Protein AF-A0A354THR5-F1 (afdb_monomer)

pLDDT: mean 89.71, std 12.89, range [48.31, 98.31]

Structure (mmCIF, N/CA/C/O backbone):
data_AF-A0A354THR5-F1
#
_entry.id   AF-A0A354THR5-F1
#
loop_
_atom_site.group_PDB
_atom_site.id
_atom_site.type_symbol
_atom_site.label_atom_id
_atom_site.label_alt_id
_atom_site.label_comp_id
_atom_site.label_asym_id
_atom_site.label_entity_id
_atom_site.label_seq_id
_atom_site.pdbx_PDB_ins_code
_atom_site.Cartn_x
_atom_site.Cartn_y
_atom_site.Cartn_z
_atom_site.occupancy
_atom_site.B_iso_or_equiv
_atom_site.auth_seq_id
_atom_site.auth_comp_id
_atom_site.auth_asym_id
_atom_site.auth_atom_id
_atom_site.pdbx_PDB_model_num
ATOM 1 N N . MET A 1 1 ? 22.875 33.676 9.074 1.00 48.31 1 MET A N 1
ATOM 2 C CA . MET A 1 1 ? 22.999 32.254 8.683 1.00 48.31 1 MET A CA 1
ATOM 3 C C . MET A 1 1 ? 21.617 31.627 8.787 1.00 48.31 1 MET A C 1
ATOM 5 O O . MET A 1 1 ? 20.955 31.823 9.795 1.00 48.31 1 MET A O 1
ATOM 9 N N . SER A 1 2 ? 21.144 31.048 7.683 1.00 50.59 2 SER A N 1
ATOM 10 C CA . SER A 1 2 ? 19.738 30.726 7.395 1.00 50.59 2 SER A CA 1
ATOM 11 C C . SER A 1 2 ? 19.144 29.670 8.337 1.00 50.59 2 SER A C 1
ATOM 13 O O . SER A 1 2 ? 19.694 28.583 8.473 1.00 50.59 2 SER A O 1
ATOM 15 N N . ASN A 1 3 ? 18.000 29.994 8.950 1.00 57.56 3 ASN A N 1
ATOM 16 C CA . ASN A 1 3 ? 17.207 29.155 9.863 1.00 57.56 3 ASN A CA 1
ATOM 17 C C . ASN A 1 3 ? 16.071 28.413 9.110 1.00 57.56 3 ASN A C 1
ATOM 19 O O . ASN A 1 3 ? 15.015 28.133 9.669 1.00 57.56 3 ASN A O 1
ATOM 23 N N . SER A 1 4 ? 16.252 28.169 7.805 1.00 60.09 4 SER A N 1
ATOM 24 C CA . SER A 1 4 ? 15.169 27.819 6.869 1.00 60.09 4 SER A CA 1
ATOM 25 C C . SER A 1 4 ? 14.817 26.325 6.805 1.00 60.09 4 SER A C 1
ATOM 27 O O . SER A 1 4 ? 13.834 25.966 6.165 1.00 60.09 4 SER A O 1
ATOM 29 N N . THR A 1 5 ? 15.595 25.443 7.438 1.00 60.31 5 THR A N 1
ATOM 30 C CA . THR A 1 5 ? 15.410 23.979 7.376 1.00 60.31 5 THR A CA 1
ATOM 31 C C . THR A 1 5 ? 14.538 23.405 8.492 1.00 60.31 5 THR A C 1
ATOM 33 O O . THR A 1 5 ? 13.891 22.385 8.276 1.00 60.31 5 THR A O 1
ATOM 36 N N . LYS A 1 6 ? 14.456 24.059 9.659 1.00 61.44 6 LYS A N 1
ATOM 37 C CA . LYS A 1 6 ? 13.606 23.617 10.783 1.00 61.44 6 LYS A CA 1
ATOM 38 C C . LYS A 1 6 ? 12.122 23.420 10.424 1.00 61.44 6 LYS A C 1
ATOM 40 O O . LYS A 1 6 ? 11.624 22.328 10.666 1.00 61.44 6 LYS A O 1
ATOM 45 N N . PRO A 1 7 ? 11.424 24.381 9.786 1.00 64.62 7 PRO A N 1
ATOM 46 C CA . PRO A 1 7 ? 9.983 24.237 9.553 1.00 64.62 7 PRO A CA 1
ATOM 47 C C . PRO A 1 7 ? 9.625 23.089 8.594 1.00 64.62 7 PRO A C 1
ATOM 49 O O . PRO A 1 7 ? 8.563 22.486 8.726 1.00 64.62 7 PRO A O 1
ATOM 52 N N . ILE A 1 8 ? 10.515 22.751 7.654 1.00 64.69 8 ILE A N 1
ATOM 53 C CA . ILE A 1 8 ? 10.329 21.622 6.728 1.00 64.69 8 ILE A CA 1
ATOM 54 C C . ILE A 1 8 ? 10.491 20.291 7.473 1.00 64.69 8 ILE A C 1
ATOM 56 O O . ILE A 1 8 ? 9.691 19.376 7.287 1.00 64.69 8 ILE A O 1
ATOM 60 N N . LEU A 1 9 ? 11.502 20.195 8.340 1.00 62.44 9 LEU A N 1
ATOM 61 C CA . LEU A 1 9 ? 11.758 19.002 9.149 1.00 62.44 9 LEU A CA 1
ATOM 62 C C . LEU A 1 9 ? 10.624 18.750 10.151 1.00 62.44 9 LEU A C 1
ATOM 64 O O . LEU A 1 9 ? 10.150 17.621 10.259 1.00 62.44 9 LEU A O 1
ATOM 68 N N . ASP A 1 10 ? 10.134 19.799 10.812 1.00 70.31 10 ASP A N 1
ATOM 69 C CA . ASP A 1 10 ? 9.027 19.703 11.769 1.00 70.31 10 ASP A CA 1
ATOM 70 C C . ASP A 1 10 ? 7.725 19.258 11.076 1.00 70.31 10 ASP A C 1
ATOM 72 O O . ASP A 1 10 ? 6.991 18.407 11.582 1.00 70.31 10 ASP A O 1
ATOM 76 N N . SER A 1 11 ? 7.457 19.769 9.869 1.00 76.62 11 SER A N 1
ATOM 77 C CA . SER A 1 11 ? 6.308 19.348 9.058 1.00 76.62 11 SER A CA 1
ATOM 78 C C . SER A 1 11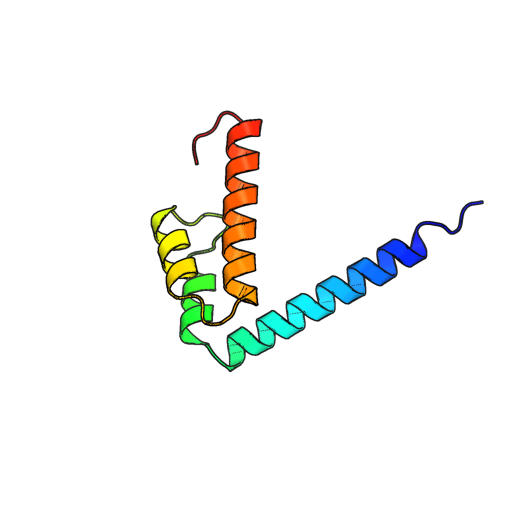 ? 6.417 17.888 8.599 1.00 76.62 11 SER A C 1
ATOM 80 O O . SER A 1 11 ? 5.437 17.146 8.699 1.00 76.62 11 SER A O 1
ATOM 82 N N . GLY A 1 12 ? 7.602 17.451 8.161 1.00 74.50 12 GLY A N 1
ATOM 83 C CA . GLY A 1 12 ? 7.845 16.066 7.751 1.00 74.50 12 GLY A CA 1
ATOM 84 C C . GLY A 1 12 ? 7.680 15.069 8.900 1.00 74.50 12 GLY A C 1
ATOM 85 O O . GLY A 1 12 ? 7.058 14.021 8.725 1.00 74.50 12 GLY A O 1
ATOM 86 N N . MET A 1 13 ? 8.157 15.418 10.098 1.00 79.44 13 MET A N 1
ATOM 87 C CA . MET A 1 13 ? 7.983 14.573 11.281 1.00 79.44 13 MET A CA 1
ATOM 88 C C . MET A 1 13 ? 6.516 14.425 11.692 1.00 79.44 13 MET A C 1
ATOM 90 O O . MET A 1 13 ? 6.083 13.327 12.046 1.00 79.44 13 MET A O 1
ATOM 94 N N . ASN A 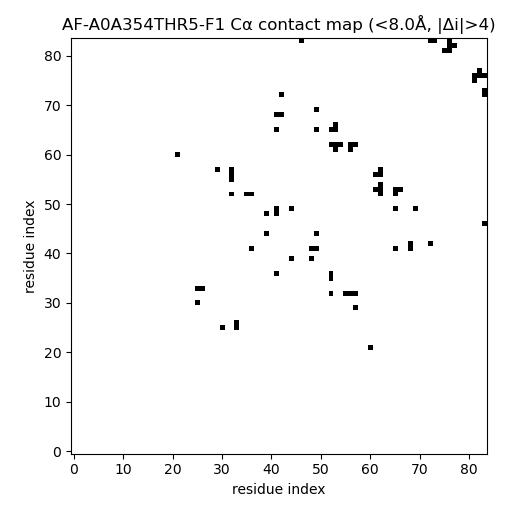1 14 ? 5.732 15.500 11.582 1.00 86.62 14 ASN A N 1
ATOM 95 C CA . ASN A 1 14 ? 4.295 15.461 11.860 1.00 86.62 14 ASN A CA 1
ATOM 96 C C . ASN A 1 14 ? 3.527 14.602 10.845 1.00 86.62 14 ASN A C 1
ATOM 98 O O . ASN A 1 14 ? 2.591 13.887 11.219 1.00 86.62 14 ASN A O 1
ATOM 102 N N . LEU A 1 15 ? 3.935 14.626 9.572 1.00 86.00 15 LEU A N 1
ATOM 103 C CA . LEU A 1 15 ? 3.350 13.764 8.548 1.00 86.00 15 LEU A CA 1
ATOM 104 C C . LEU A 1 15 ? 3.629 12.287 8.844 1.00 86.00 15 LEU A C 1
ATOM 106 O O . LEU A 1 15 ? 2.694 11.492 8.870 1.00 86.0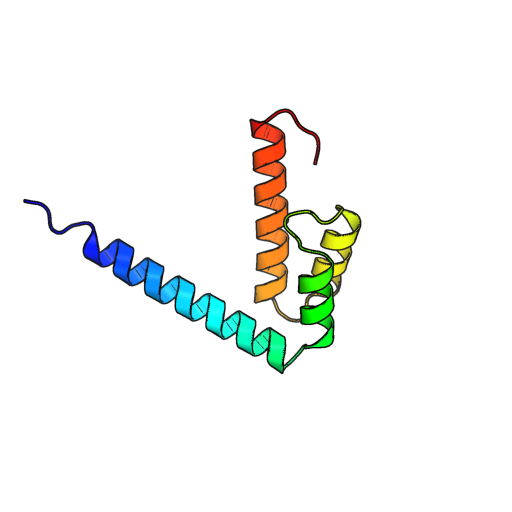0 15 LEU A O 1
ATOM 110 N N . LEU A 1 16 ? 4.882 11.922 9.131 1.00 87.81 16 LEU A N 1
ATOM 111 C CA . LEU A 1 16 ? 5.248 10.535 9.443 1.00 87.81 16 LEU A CA 1
ATOM 112 C C . LEU A 1 16 ? 4.467 9.991 10.643 1.00 87.81 16 LEU A C 1
ATOM 114 O O . LEU A 1 16 ? 3.917 8.894 10.564 1.00 87.81 16 LEU A O 1
ATOM 118 N N . ALA A 1 17 ? 4.345 10.778 11.715 1.00 90.75 17 ALA A N 1
ATOM 119 C CA . ALA A 1 17 ? 3.551 10.396 12.881 1.00 90.75 17 ALA A CA 1
ATOM 120 C C . ALA A 1 17 ? 2.065 10.181 12.532 1.00 90.75 17 ALA A C 1
ATOM 122 O O . ALA A 1 17 ? 1.423 9.261 13.041 1.00 90.75 17 ALA A O 1
ATOM 123 N N . THR A 1 18 ? 1.518 11.002 11.631 1.00 92.06 18 THR A N 1
ATOM 124 C CA . THR A 1 18 ? 0.130 10.871 11.164 1.00 92.06 18 THR A CA 1
ATOM 125 C C . THR A 1 18 ? -0.071 9.582 10.371 1.00 92.06 18 THR A C 1
ATOM 127 O O . THR A 1 18 ? -1.013 8.839 10.645 1.00 92.06 18 THR A O 1
ATOM 130 N N . LEU A 1 19 ? 0.838 9.276 9.443 1.00 92.31 19 LEU A N 1
ATOM 131 C CA . LEU A 1 19 ? 0.785 8.057 8.632 1.00 92.31 19 LEU A CA 1
ATOM 132 C C . LEU A 1 19 ? 0.930 6.798 9.498 1.00 92.31 19 LEU A C 1
ATOM 134 O O . LEU A 1 19 ? 0.179 5.842 9.329 1.00 92.31 19 LEU A O 1
ATOM 138 N N . GLN A 1 20 ? 1.839 6.818 10.479 1.00 93.69 20 GLN A N 1
ATOM 139 C CA . GLN A 1 20 ? 1.996 5.729 11.448 1.00 93.69 2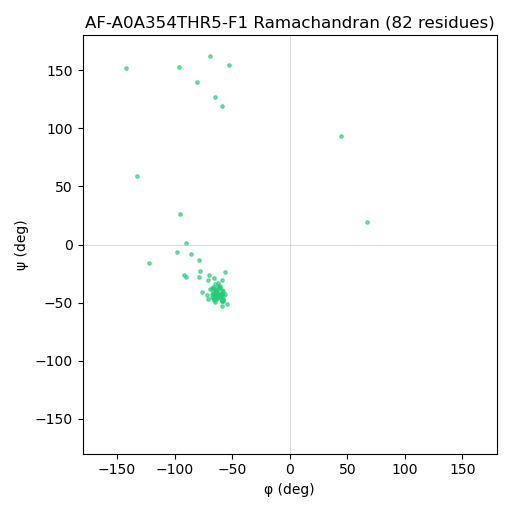0 GLN A CA 1
ATOM 140 C C . GLN A 1 20 ? 0.716 5.496 12.252 1.00 93.69 20 GLN A C 1
ATOM 142 O O . GLN A 1 20 ? 0.295 4.354 12.429 1.00 93.69 20 GLN A O 1
ATOM 147 N N . LYS A 1 21 ? 0.061 6.572 12.701 1.00 95.44 21 LYS A N 1
ATOM 148 C CA . LYS A 1 21 ? -1.214 6.474 13.415 1.00 95.44 21 LYS A CA 1
ATOM 149 C C . LYS A 1 21 ? -2.319 5.893 12.531 1.00 95.44 21 LYS A C 1
ATOM 151 O O . LYS A 1 21 ? -3.079 5.055 13.003 1.00 95.44 21 LYS A O 1
ATOM 156 N N . GLN A 1 22 ? -2.413 6.308 11.267 1.00 95.94 22 GLN A N 1
ATOM 157 C CA . GLN A 1 22 ? -3.393 5.743 10.333 1.00 95.94 22 GLN A CA 1
ATOM 158 C C . GLN A 1 22 ? -3.135 4.258 10.067 1.00 95.94 22 GLN A C 1
ATOM 160 O O . GLN A 1 22 ? -4.079 3.474 10.057 1.00 95.94 22 GLN A O 1
ATOM 165 N N . MET A 1 23 ? -1.872 3.853 9.934 1.00 95.56 23 MET A N 1
ATOM 166 C CA . MET A 1 23 ? -1.528 2.442 9.766 1.00 95.56 23 MET A CA 1
ATOM 167 C C . MET A 1 23 ? -1.849 1.612 11.016 1.00 95.56 23 MET A C 1
ATOM 169 O O . MET A 1 23 ? -2.346 0.497 10.897 1.00 95.56 23 MET A O 1
ATOM 173 N N . LEU A 1 24 ? -1.648 2.166 12.217 1.00 97.06 24 LEU A N 1
ATOM 174 C CA . LEU A 1 24 ? -2.059 1.508 13.460 1.00 97.06 24 LEU A CA 1
ATOM 175 C C . LEU A 1 24 ? -3.577 1.281 13.501 1.00 97.06 24 LEU A C 1
ATOM 177 O O . LEU A 1 24 ? -4.022 0.187 13.830 1.00 97.06 24 LEU A O 1
ATOM 181 N N . VAL A 1 25 ? -4.365 2.283 13.097 1.00 97.06 25 VAL A N 1
ATOM 182 C CA . VAL A 1 25 ? -5.828 2.153 12.994 1.00 97.06 25 VAL A CA 1
ATOM 183 C C . VAL A 1 25 ? -6.216 1.044 12.015 1.00 97.06 25 VAL A C 1
ATOM 185 O O . VAL A 1 25 ? -7.114 0.262 12.312 1.00 97.06 25 VAL A O 1
ATOM 188 N N . VAL A 1 26 ? -5.535 0.938 10.871 1.00 97.75 26 VAL A N 1
ATOM 189 C CA . VAL A 1 26 ? -5.784 -0.142 9.903 1.00 97.75 26 VAL A CA 1
ATOM 190 C C . VAL A 1 26 ? -5.459 -1.500 10.508 1.00 97.75 26 VAL A C 1
ATOM 192 O O . VAL A 1 26 ? -6.273 -2.409 10.403 1.00 97.75 26 VAL A O 1
ATOM 195 N N . LYS A 1 27 ? -4.313 -1.629 11.180 1.00 97.88 27 LYS A N 1
ATOM 196 C CA . LYS A 1 27 ? -3.908 -2.866 11.854 1.00 97.88 27 LYS A CA 1
ATOM 197 C C . LYS A 1 27 ? -4.932 -3.326 12.893 1.00 97.88 27 LYS A C 1
ATOM 199 O O . LYS A 1 27 ? -5.189 -4.518 13.012 1.00 97.88 27 LYS A O 1
ATOM 204 N N . GLU A 1 28 ? -5.504 -2.393 13.649 1.00 97.94 28 GLU A N 1
ATOM 205 C CA . GLU A 1 28 ? -6.494 -2.697 14.685 1.00 97.94 28 GLU A CA 1
ATOM 206 C C . GLU A 1 28 ? -7.882 -3.017 14.110 1.00 97.94 28 GLU A C 1
ATOM 208 O O . GLU A 1 28 ? -8.550 -3.922 14.605 1.00 97.94 28 GLU A O 1
ATOM 213 N N . GLN A 1 29 ? -8.332 -2.286 13.084 1.00 98.31 29 GLN A N 1
ATOM 214 C CA . GLN A 1 29 ? -9.694 -2.415 12.543 1.00 98.31 29 GLN A CA 1
ATOM 215 C C . GLN A 1 29 ? -9.821 -3.446 11.417 1.00 98.31 29 GLN A C 1
ATOM 217 O O . GLN A 1 29 ? -10.889 -4.030 11.243 1.00 98.31 29 GLN A O 1
ATOM 222 N N . TYR A 1 30 ? -8.747 -3.674 10.664 1.00 98.06 30 TYR A N 1
ATOM 223 C CA . TYR A 1 30 ? -8.704 -4.555 9.497 1.00 98.06 30 TYR A CA 1
ATOM 224 C C . TYR A 1 30 ? -7.475 -5.483 9.568 1.00 98.06 30 TYR A C 1
ATOM 226 O O . TYR A 1 30 ? -6.620 -5.442 8.678 1.00 98.06 30 TYR A O 1
ATOM 234 N N . PRO A 1 31 ? -7.353 -6.310 10.627 1.00 98.12 31 PRO A N 1
ATOM 235 C CA . PRO A 1 31 ? -6.154 -7.107 10.888 1.00 98.12 31 PRO A CA 1
ATOM 236 C C . PRO A 1 31 ? -5.835 -8.099 9.765 1.00 98.12 31 PRO A C 1
ATOM 238 O O . PRO A 1 31 ? -4.665 -8.277 9.445 1.00 98.12 31 PRO A O 1
ATOM 241 N N . ASP A 1 32 ? -6.852 -8.688 9.130 1.00 98.25 32 ASP A N 1
ATOM 242 C CA . ASP A 1 32 ? -6.660 -9.655 8.042 1.00 98.25 32 ASP A CA 1
ATOM 243 C C . ASP A 1 32 ? -6.073 -8.984 6.795 1.00 98.25 32 ASP A C 1
ATOM 245 O O . ASP A 1 32 ? -5.103 -9.466 6.219 1.00 98.25 32 ASP A O 1
ATOM 249 N N . TRP A 1 33 ? -6.612 -7.820 6.413 1.00 97.94 33 TRP A N 1
ATOM 250 C CA . TRP A 1 33 ? -6.064 -7.049 5.296 1.00 97.94 33 TRP A CA 1
ATOM 251 C C . TRP A 1 33 ? -4.640 -6.575 5.601 1.00 97.94 33 TRP A C 1
ATOM 253 O O . TRP A 1 33 ? -3.767 -6.631 4.739 1.00 97.94 33 TRP A O 1
ATOM 263 N N . TYR A 1 34 ? -4.387 -6.128 6.835 1.00 98.12 34 TYR A N 1
ATOM 264 C CA . TYR A 1 34 ? -3.054 -5.710 7.261 1.00 98.12 34 TYR A CA 1
ATOM 265 C C . TYR A 1 34 ? -2.045 -6.872 7.229 1.00 98.12 34 TYR A C 1
ATOM 267 O O . TYR A 1 34 ? -0.914 -6.671 6.797 1.00 98.12 34 TYR A O 1
ATOM 275 N N . ALA A 1 35 ? -2.449 -8.081 7.628 1.00 98.06 35 ALA A N 1
ATOM 276 C CA . ALA A 1 35 ? -1.609 -9.274 7.540 1.00 98.06 35 ALA A CA 1
ATOM 277 C C . ALA A 1 35 ? -1.27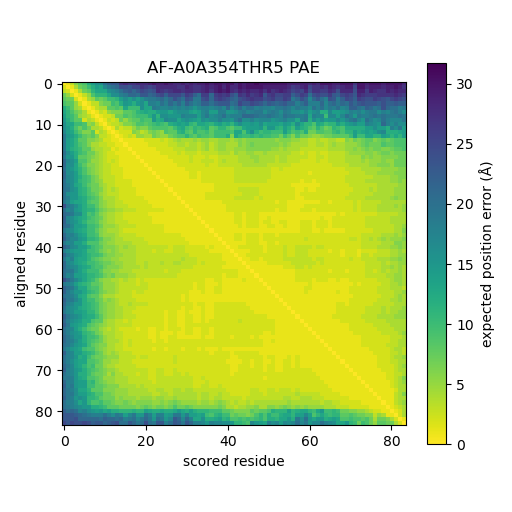2 -9.624 6.083 1.00 98.06 35 ALA A C 1
ATOM 279 O O . ALA A 1 35 ? -0.104 -9.798 5.758 1.00 98.06 35 ALA A O 1
ATOM 280 N N . GLU A 1 36 ? -2.262 -9.620 5.184 1.00 97.81 36 GLU A N 1
ATOM 281 C CA . GLU A 1 36 ? -2.038 -9.813 3.741 1.00 97.81 36 GLU A CA 1
ATOM 282 C C . GLU A 1 36 ? -1.093 -8.754 3.156 1.00 97.81 36 GLU A C 1
ATOM 284 O O . GLU A 1 36 ? -0.244 -9.056 2.315 1.00 97.81 36 GLU A O 1
ATOM 289 N N . TYR A 1 37 ? -1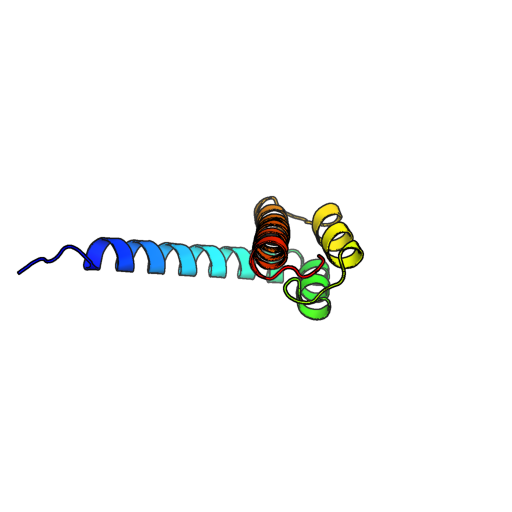.228 -7.505 3.605 1.00 97.44 37 TYR A N 1
ATOM 290 C CA . TYR A 1 37 ? -0.342 -6.416 3.219 1.00 97.44 37 TYR A CA 1
ATOM 291 C C . TYR A 1 37 ? 1.103 -6.659 3.689 1.00 97.44 37 TYR A C 1
ATOM 293 O O . TYR A 1 37 ? 2.030 -6.455 2.907 1.00 97.44 37 TYR A O 1
ATOM 301 N N . GLU A 1 38 ? 1.315 -7.101 4.933 1.00 96.62 38 GLU A N 1
ATOM 302 C CA . GLU A 1 38 ? 2.656 -7.420 5.445 1.00 96.62 38 GLU A CA 1
ATOM 303 C C . GLU A 1 38 ? 3.261 -8.653 4.758 1.00 96.62 38 GLU A C 1
ATOM 305 O O . GLU A 1 38 ? 4.428 -8.614 4.369 1.00 96.62 38 GLU A O 1
ATOM 310 N N . ASP A 1 39 ? 2.473 -9.710 4.553 1.00 97.50 39 ASP A N 1
ATOM 311 C CA . ASP A 1 39 ? 2.937 -10.976 3.977 1.00 97.50 39 ASP A CA 1
ATOM 312 C C . ASP A 1 39 ? 3.335 -10.841 2.503 1.00 97.50 39 ASP A C 1
ATOM 314 O O . ASP A 1 39 ? 4.311 -11.450 2.058 1.00 97.50 39 ASP A O 1
ATOM 318 N N . ARG A 1 40 ? 2.594 -10.039 1.727 1.00 96.44 40 ARG A N 1
ATOM 319 C CA . ARG A 1 40 ? 2.874 -9.842 0.296 1.00 96.44 40 ARG A CA 1
ATOM 320 C C . ARG A 1 40 ? 4.039 -8.891 0.037 1.00 96.44 40 ARG A C 1
ATOM 322 O O . ARG A 1 40 ? 4.605 -8.963 -1.048 1.00 96.44 40 ARG A O 1
ATOM 329 N N . ASP A 1 41 ? 4.369 -8.012 0.987 1.00 95.31 41 ASP A N 1
ATOM 330 C CA . ASP A 1 41 ? 5.326 -6.902 0.851 1.00 95.31 41 ASP A CA 1
ATOM 331 C C . ASP A 1 41 ? 5.161 -6.115 -0.471 1.00 95.31 41 ASP A C 1
ATOM 333 O O . ASP A 1 41 ? 5.791 -6.430 -1.486 1.00 95.31 41 ASP A O 1
ATOM 337 N N . PRO A 1 42 ? 4.383 -5.018 -0.493 1.00 94.38 42 PRO A N 1
ATOM 338 C CA . PRO A 1 42 ? 4.084 -4.281 -1.720 1.00 94.38 42 PRO A CA 1
ATOM 339 C C . PRO A 1 42 ? 5.310 -3.789 -2.499 1.00 94.38 42 PRO A C 1
ATOM 341 O O . PRO A 1 42 ? 5.229 -3.556 -3.711 1.00 94.38 42 PRO A O 1
ATOM 344 N N . MET A 1 43 ? 6.458 -3.613 -1.840 1.00 93.56 43 MET A N 1
ATOM 345 C CA . MET A 1 43 ? 7.678 -3.170 -2.513 1.00 93.56 43 MET A CA 1
ATOM 346 C C . MET A 1 43 ? 8.252 -4.244 -3.440 1.00 93.56 43 MET A C 1
ATOM 348 O O . MET A 1 43 ? 8.908 -3.903 -4.428 1.00 93.56 43 MET A O 1
ATOM 352 N N . THR A 1 44 ? 7.979 -5.518 -3.158 1.00 92.56 44 THR A N 1
ATOM 353 C CA . THR A 1 44 ? 8.536 -6.670 -3.878 1.00 92.56 44 THR A CA 1
ATOM 354 C C . THR A 1 44 ? 7.477 -7.591 -4.493 1.00 92.56 44 THR A C 1
ATOM 356 O O . THR A 1 44 ? 7.806 -8.337 -5.415 1.00 92.56 44 THR A O 1
ATOM 359 N N . ALA A 1 45 ? 6.212 -7.473 -4.077 1.00 94.56 45 ALA A N 1
ATOM 360 C CA . ALA A 1 45 ? 5.077 -8.276 -4.537 1.00 94.56 45 ALA A CA 1
ATOM 361 C C . ALA A 1 45 ? 4.914 -8.311 -6.067 1.00 94.56 45 ALA A C 1
ATOM 363 O O . ALA A 1 45 ? 5.282 -7.358 -6.769 1.00 94.56 45 ALA A O 1
ATOM 364 N N . ALA A 1 46 ? 4.288 -9.357 -6.611 1.00 94.44 46 ALA A N 1
ATOM 365 C CA . ALA A 1 46 ? 3.917 -9.364 -8.024 1.00 94.44 46 ALA A CA 1
ATOM 366 C C . ALA A 1 46 ? 2.795 -8.348 -8.305 1.00 94.44 46 ALA A C 1
ATOM 368 O O . ALA A 1 46 ? 2.075 -7.915 -7.407 1.00 94.44 46 ALA A O 1
ATOM 369 N N . ARG A 1 47 ? 2.603 -7.972 -9.576 1.00 92.94 47 ARG A N 1
ATOM 370 C CA . ARG A 1 47 ? 1.543 -7.023 -9.954 1.00 92.94 47 ARG A CA 1
ATOM 371 C C . ARG A 1 47 ? 0.148 -7.489 -9.512 1.00 92.94 47 ARG A C 1
ATOM 373 O O . ARG A 1 47 ? -0.597 -6.689 -8.964 1.00 92.94 47 ARG A O 1
ATOM 380 N N . ALA A 1 48 ? -0.158 -8.774 -9.686 1.00 96.12 48 ALA A N 1
ATOM 381 C CA . ALA A 1 48 ? -1.441 -9.350 -9.282 1.00 96.12 48 ALA A CA 1
ATOM 382 C C . ALA A 1 48 ? -1.691 -9.257 -7.764 1.00 96.12 48 ALA A C 1
ATOM 384 O O . ALA A 1 48 ? -2.826 -9.062 -7.344 1.00 96.12 48 ALA A O 1
ATOM 385 N N . ASP A 1 49 ? -0.638 -9.344 -6.946 1.00 97.31 49 ASP A N 1
ATOM 386 C CA . ASP A 1 49 ? -0.738 -9.175 -5.493 1.00 97.31 49 ASP A CA 1
ATOM 387 C C . ASP A 1 49 ? -1.057 -7.725 -5.119 1.00 97.31 49 ASP A C 1
ATOM 389 O O . ASP A 1 49 ? -1.853 -7.474 -4.218 1.00 97.31 49 ASP A O 1
ATOM 393 N N . LEU A 1 50 ? -0.470 -6.760 -5.837 1.00 97.25 50 LEU A N 1
ATOM 394 C CA . LEU A 1 50 ? -0.796 -5.345 -5.659 1.00 97.25 50 LEU A CA 1
ATOM 395 C C . LEU A 1 50 ? -2.226 -5.033 -6.091 1.00 97.25 50 LEU A C 1
ATOM 397 O O . LEU A 1 50 ? -2.910 -4.284 -5.401 1.00 97.25 50 LEU A O 1
ATOM 401 N N . ASP A 1 51 ? -2.674 -5.608 -7.208 1.00 97.75 51 ASP A N 1
ATOM 402 C CA . ASP A 1 51 ? -4.049 -5.441 -7.675 1.00 97.75 51 ASP A CA 1
ATOM 403 C C . ASP A 1 51 ? -5.031 -6.035 -6.642 1.00 97.75 51 ASP A C 1
ATOM 405 O O . ASP A 1 51 ? -5.986 -5.362 -6.263 1.00 97.75 51 ASP A O 1
ATOM 409 N N . PHE A 1 52 ? -4.738 -7.212 -6.070 1.00 97.62 52 PHE A N 1
ATOM 410 C CA . PHE A 1 52 ? -5.520 -7.787 -4.966 1.00 97.62 52 PHE A CA 1
ATOM 411 C C . PHE A 1 52 ? -5.573 -6.869 -3.735 1.00 97.62 52 PHE A C 1
ATOM 413 O O . PHE A 1 52 ? -6.652 -6.616 -3.193 1.00 97.62 52 PHE A O 1
ATOM 420 N N . LEU A 1 53 ? -4.426 -6.349 -3.286 1.00 97.94 53 LEU A N 1
ATOM 421 C CA . LEU A 1 53 ? -4.365 -5.445 -2.132 1.00 97.94 53 LEU A CA 1
ATOM 422 C C . LEU A 1 53 ? -5.139 -4.147 -2.382 1.00 97.94 53 LEU A C 1
ATOM 424 O O . LEU A 1 53 ? -5.764 -3.624 -1.460 1.00 97.94 53 LEU A O 1
ATOM 428 N N . LEU A 1 54 ? -5.111 -3.640 -3.618 1.00 98.25 54 LEU A N 1
ATOM 429 C CA . LEU A 1 54 ? -5.825 -2.434 -4.020 1.00 98.25 54 LEU A CA 1
ATOM 430 C C . LEU A 1 54 ? -7.339 -2.658 -4.084 1.00 98.25 54 LEU A C 1
ATOM 432 O O . LEU A 1 54 ? -8.095 -1.848 -3.555 1.00 98.25 54 LEU A O 1
ATOM 436 N N . GLU A 1 55 ? -7.785 -3.748 -4.708 1.00 98.25 55 GLU A N 1
ATOM 437 C CA . GLU A 1 55 ? -9.208 -4.087 -4.835 1.00 98.25 55 GLU A CA 1
ATOM 438 C C . GLU A 1 55 ? -9.857 -4.383 -3.479 1.00 98.25 55 GLU A C 1
ATOM 440 O O . GLU A 1 55 ? -11.021 -4.051 -3.259 1.00 98.25 55 GLU A O 1
ATOM 445 N N . SER A 1 56 ? -9.098 -4.979 -2.557 1.00 98.00 56 SER A N 1
ATOM 446 C CA . SER A 1 56 ? -9.560 -5.321 -1.207 1.00 98.00 56 SER A CA 1
ATOM 447 C C . SER A 1 56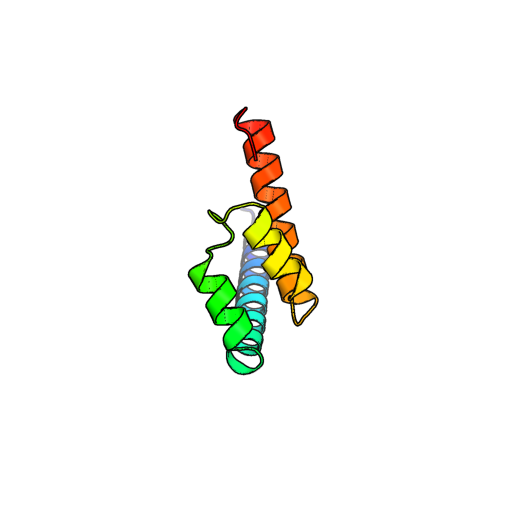 ? -9.329 -4.220 -0.165 1.00 98.00 56 SER A C 1
ATOM 449 O O . SER A 1 56 ? -9.657 -4.418 1.005 1.00 98.00 56 SER A O 1
ATOM 451 N N . ALA A 1 57 ? -8.769 -3.070 -0.556 1.00 98.19 57 ALA A N 1
ATOM 452 C CA . ALA A 1 57 ? -8.385 -2.007 0.366 1.00 98.19 57 ALA A CA 1
ATOM 453 C C . ALA A 1 57 ? -9.586 -1.481 1.187 1.00 98.19 57 ALA A C 1
ATOM 455 O O . ALA A 1 57 ? -10.520 -0.911 0.619 1.00 98.19 57 ALA A O 1
ATOM 456 N N . PRO A 1 58 ? -9.563 -1.583 2.532 1.00 97.88 58 PRO A N 1
ATOM 457 C CA . PRO A 1 58 ? -10.706 -1.215 3.373 1.00 97.88 58 PRO A CA 1
ATOM 458 C C . PRO A 1 58 ? -10.854 0.296 3.587 1.00 97.88 58 PRO A C 1
ATOM 460 O O . PRO A 1 58 ? -11.869 0.760 4.101 1.00 97.88 58 PRO A O 1
ATOM 463 N N . THR A 1 59 ? -9.830 1.081 3.243 1.00 97.75 59 THR A N 1
ATOM 464 C CA . THR A 1 59 ? -9.832 2.538 3.407 1.00 97.75 59 THR A CA 1
ATOM 465 C C . THR A 1 59 ? -9.129 3.211 2.235 1.00 97.75 59 THR A C 1
ATOM 467 O O . THR A 1 59 ? -8.185 2.662 1.663 1.00 97.75 59 THR A O 1
ATOM 470 N N . GLU A 1 60 ? -9.524 4.448 1.929 1.00 97.44 60 GLU A N 1
ATOM 471 C CA . GLU A 1 60 ? -8.849 5.269 0.913 1.00 97.44 60 GLU A CA 1
ATOM 472 C C . GLU A 1 60 ? -7.365 5.489 1.235 1.00 97.44 60 GLU A C 1
ATOM 474 O O . GLU A 1 60 ? -6.541 5.592 0.330 1.00 97.44 60 GLU A O 1
ATOM 479 N N . PHE A 1 61 ? -7.011 5.521 2.525 1.00 96.19 61 PHE A N 1
ATOM 480 C CA . PHE A 1 61 ? -5.630 5.667 2.973 1.00 96.19 61 PHE A CA 1
ATOM 481 C C . PHE A 1 61 ? -4.738 4.537 2.445 1.00 96.19 61 PHE A C 1
ATOM 483 O O . PHE A 1 61 ? -3.715 4.803 1.814 1.00 96.19 61 PHE A O 1
ATOM 490 N N . VAL A 1 62 ? -5.127 3.279 2.665 1.00 97.50 62 VAL A N 1
ATOM 491 C CA . VAL A 1 62 ? -4.304 2.142 2.233 1.00 97.50 62 VAL A CA 1
ATOM 492 C C . VAL A 1 62 ? -4.429 1.841 0.746 1.00 97.50 62 VAL A C 1
ATOM 494 O O . VAL A 1 62 ? -3.439 1.436 0.142 1.00 97.50 62 VAL A O 1
ATOM 497 N N . ALA A 1 63 ? -5.572 2.152 0.126 1.00 98.19 63 ALA A N 1
ATOM 498 C CA . ALA A 1 63 ? -5.682 2.170 -1.332 1.00 98.19 63 ALA A CA 1
ATOM 499 C C . ALA A 1 63 ? -4.665 3.151 -1.943 1.00 98.19 63 ALA A C 1
ATOM 501 O O . ALA A 1 63 ? -3.888 2.791 -2.827 1.00 98.19 63 ALA A O 1
ATOM 502 N N . GLY A 1 64 ? -4.607 4.380 -1.417 1.00 97.44 64 GLY A N 1
ATOM 503 C CA . GLY A 1 64 ? -3.643 5.395 -1.838 1.00 97.44 64 GLY A CA 1
ATOM 504 C C . GLY A 1 64 ? -2.192 4.972 -1.606 1.00 97.44 64 GLY A C 1
ATOM 505 O O . GLY A 1 64 ? -1.331 5.248 -2.442 1.00 97.44 64 GLY A O 1
ATOM 506 N N . LEU A 1 65 ? -1.919 4.256 -0.513 1.00 96.12 65 LEU A N 1
ATOM 507 C CA . LEU A 1 65 ? -0.590 3.730 -0.219 1.00 96.12 65 LEU A CA 1
ATOM 508 C C . LEU A 1 65 ? -0.153 2.675 -1.247 1.00 96.12 65 LEU A C 1
ATOM 510 O O . LEU A 1 65 ? 0.946 2.784 -1.793 1.00 96.12 65 LEU A O 1
ATOM 514 N N . VAL A 1 66 ? -1.020 1.708 -1.570 1.00 97.69 66 VAL A N 1
ATOM 515 C CA . VAL A 1 66 ? -0.747 0.684 -2.596 1.00 97.69 66 VAL A CA 1
ATOM 516 C C . VAL A 1 66 ? -0.538 1.331 -3.969 1.00 97.69 66 VAL A C 1
ATOM 518 O O . VAL A 1 66 ? 0.456 1.041 -4.638 1.00 97.69 66 VAL A O 1
ATOM 521 N N . VAL A 1 67 ? -1.393 2.282 -4.363 1.00 97.81 67 VAL A N 1
ATOM 522 C CA . VAL A 1 67 ? -1.224 3.050 -5.613 1.00 97.81 67 VAL A CA 1
ATOM 523 C C . VAL A 1 67 ? 0.108 3.804 -5.630 1.00 97.81 67 VAL A C 1
ATOM 525 O O . VAL A 1 67 ? 0.811 3.795 -6.642 1.00 97.81 67 VAL A O 1
ATOM 528 N N . GLY A 1 68 ? 0.494 4.428 -4.516 1.00 96.75 68 GLY A N 1
ATOM 529 C CA . GLY A 1 68 ? 1.778 5.116 -4.383 1.00 96.75 68 GLY A CA 1
ATOM 530 C C . GLY A 1 68 ? 2.970 4.185 -4.618 1.00 96.75 68 GLY A C 1
ATOM 531 O O . GLY A 1 68 ? 3.894 4.542 -5.351 1.00 96.75 68 GLY A O 1
ATOM 532 N N . VAL A 1 69 ? 2.921 2.966 -4.073 1.00 96.31 69 VAL A N 1
ATOM 533 C CA . VAL A 1 69 ? 3.944 1.936 -4.308 1.00 96.31 69 VAL A CA 1
ATOM 534 C C . VAL A 1 69 ? 3.986 1.517 -5.778 1.00 96.31 69 VAL A C 1
ATOM 536 O O . VAL A 1 69 ? 5.070 1.455 -6.361 1.00 96.31 69 VAL A O 1
ATOM 539 N N . MET A 1 70 ? 2.832 1.284 -6.410 1.00 96.12 70 MET A N 1
ATOM 540 C CA . MET A 1 70 ? 2.756 0.942 -7.837 1.00 96.12 70 MET A CA 1
ATOM 541 C C . MET A 1 70 ? 3.389 2.031 -8.713 1.00 96.12 70 MET A C 1
ATOM 543 O O . MET A 1 70 ? 4.207 1.726 -9.582 1.00 96.12 70 MET A O 1
ATOM 547 N N . LEU A 1 71 ? 3.063 3.302 -8.455 1.00 96.25 71 LEU A N 1
ATOM 548 C CA . LEU A 1 71 ? 3.628 4.444 -9.180 1.00 96.25 71 LEU A CA 1
ATOM 549 C C . LEU A 1 71 ? 5.138 4.560 -8.971 1.00 96.25 71 LEU A C 1
ATOM 551 O O . LEU A 1 71 ? 5.876 4.751 -9.937 1.00 96.25 71 LEU A O 1
ATOM 555 N N . PHE A 1 72 ? 5.612 4.409 -7.733 1.00 95.38 72 PHE A N 1
ATOM 556 C CA . PHE A 1 72 ? 7.041 4.427 -7.432 1.00 95.38 72 PHE A CA 1
ATOM 557 C C . PHE A 1 72 ? 7.781 3.314 -8.181 1.00 95.38 72 PHE A C 1
ATOM 559 O O . PHE A 1 72 ? 8.791 3.566 -8.839 1.00 95.38 72 PHE A O 1
ATOM 566 N N . ARG A 1 73 ? 7.257 2.085 -8.150 1.00 93.75 73 ARG A N 1
ATOM 567 C CA . ARG A 1 73 ? 7.851 0.942 -8.854 1.00 93.75 73 ARG A CA 1
ATOM 568 C C . ARG A 1 73 ? 7.862 1.154 -10.365 1.00 93.75 73 ARG A C 1
ATOM 570 O O . ARG A 1 73 ? 8.879 0.884 -11.000 1.00 93.75 73 ARG A O 1
ATOM 577 N N . GLN A 1 74 ? 6.794 1.712 -10.930 1.00 93.44 74 GLN A N 1
ATOM 578 C CA . GLN A 1 74 ? 6.740 2.082 -12.342 1.00 93.44 74 GLN A CA 1
ATOM 579 C C . GLN A 1 74 ? 7.790 3.147 -12.698 1.00 93.44 74 GLN A C 1
ATOM 581 O O . GLN A 1 74 ? 8.489 3.010 -13.701 1.00 93.44 74 GLN A O 1
ATOM 586 N N . GLN A 1 75 ? 7.949 4.188 -11.876 1.00 94.62 75 GLN A N 1
ATOM 587 C CA . GLN A 1 75 ? 8.985 5.208 -12.074 1.00 94.62 75 GLN A CA 1
ATOM 588 C C . GLN A 1 75 ? 10.388 4.596 -12.016 1.00 94.62 75 GLN A C 1
ATOM 590 O O . GLN A 1 75 ? 11.221 4.878 -12.876 1.00 94.62 75 GLN A O 1
ATOM 595 N N . MET A 1 76 ? 10.643 3.708 -11.054 1.00 93.06 76 MET A N 1
ATOM 596 C CA . MET A 1 76 ? 11.920 3.002 -10.942 1.00 93.06 76 MET A CA 1
ATOM 597 C C . MET A 1 76 ? 12.184 2.088 -12.139 1.00 93.06 76 MET A C 1
ATOM 599 O O . MET A 1 76 ? 13.306 2.056 -12.643 1.00 93.06 76 MET A O 1
ATOM 603 N N . ALA 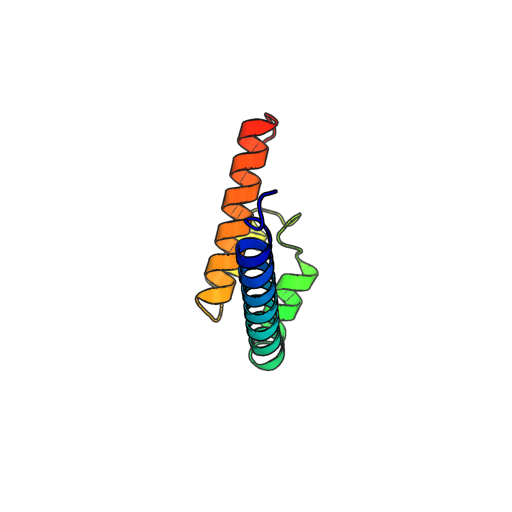A 1 77 ? 11.173 1.377 -12.634 1.00 90.94 77 ALA A N 1
ATOM 604 C CA . ALA A 1 77 ? 11.267 0.561 -13.841 1.00 90.94 77 ALA A CA 1
ATOM 605 C C . ALA A 1 77 ? 11.669 1.408 -15.060 1.00 90.94 77 ALA A C 1
ATOM 607 O O . ALA A 1 77 ? 12.651 1.093 -15.734 1.00 90.94 77 ALA A O 1
ATOM 608 N N . ILE A 1 78 ? 10.997 2.548 -15.262 1.00 93.12 78 ILE A N 1
ATOM 609 C CA . ILE A 1 78 ? 11.315 3.513 -16.327 1.00 93.12 78 ILE A CA 1
ATOM 610 C C . ILE A 1 78 ? 12.760 4.017 -16.207 1.00 93.12 78 ILE A C 1
ATOM 612 O O . ILE A 1 78 ? 13.491 4.022 -17.194 1.00 93.12 78 ILE A O 1
ATOM 616 N N . LEU A 1 79 ? 13.190 4.419 -15.007 1.00 93.88 79 LEU A N 1
ATOM 617 C CA . LEU A 1 79 ? 14.526 4.982 -14.780 1.00 93.88 79 LEU A CA 1
ATOM 618 C C . LEU A 1 79 ? 15.651 3.946 -14.898 1.00 93.88 79 LEU A C 1
ATOM 620 O O . LEU A 1 79 ? 16.768 4.292 -15.274 1.00 93.88 79 LEU A O 1
ATOM 624 N N . THR A 1 80 ? 15.379 2.685 -14.559 1.00 92.94 80 THR A N 1
ATOM 625 C CA . THR A 1 80 ? 16.391 1.615 -14.539 1.00 92.94 80 THR A CA 1
ATOM 626 C C . THR A 1 80 ? 16.396 0.749 -15.797 1.00 92.94 80 THR A C 1
ATOM 628 O O . THR A 1 80 ? 17.268 -0.108 -15.933 1.00 92.94 80 THR A O 1
ATOM 631 N N . GLY A 1 81 ? 15.439 0.946 -16.711 1.00 84.81 81 GLY A N 1
ATOM 632 C CA . GLY A 1 81 ? 15.264 0.109 -17.902 1.00 84.81 81 GLY A CA 1
ATOM 633 C C . GLY A 1 81 ? 14.821 -1.324 -17.586 1.00 84.81 81 GLY A C 1
ATOM 634 O O . GLY A 1 81 ? 15.011 -2.219 -18.406 1.00 84.81 81 GLY A O 1
ATOM 635 N N . ARG A 1 82 ? 14.273 -1.561 -16.389 1.00 76.38 82 ARG A N 1
ATOM 636 C CA . ARG A 1 82 ? 13.739 -2.862 -15.960 1.00 76.38 82 ARG A CA 1
ATOM 637 C C . ARG A 1 82 ? 12.228 -2.896 -16.180 1.00 76.38 82 ARG A C 1
ATOM 639 O O . ARG A 1 82 ? 11.582 -1.856 -16.157 1.00 76.38 82 ARG A O 1
ATOM 646 N N . HIS A 1 83 ? 11.661 -4.083 -16.384 1.00 68.19 83 HIS A N 1
ATOM 647 C CA . HIS A 1 83 ? 10.209 -4.246 -16.485 1.00 68.19 83 HIS A CA 1
ATOM 648 C C . HIS A 1 83 ? 9.563 -4.273 -15.089 1.00 68.19 83 HIS A C 1
ATOM 650 O O . HIS A 1 83 ? 10.134 -4.855 -14.163 1.00 68.19 83 HIS A O 1
ATOM 656 N N . PHE A 1 84 ? 8.400 -3.622 -14.965 1.00 63.81 84 PHE A N 1
ATOM 657 C CA . PHE A 1 84 ? 7.478 -3.703 -13.825 1.00 63.81 84 PHE A CA 1
ATOM 658 C C . PHE A 1 84 ? 6.335 -4.657 -14.161 1.00 63.81 84 PHE A C 1
ATOM 660 O O . PHE A 1 84 ? 5.838 -4.564 -15.308 1.00 63.81 84 PHE A O 1
#

Foldseek 3Di:
DDPPVVVVVVVVVVVVVVLVVVLVVCCVPPVVLNVLCVVQPLLPHDPVSLVVSLVPPPDPSSVVVSVVSVVVVVVVCVVVVHDD

Solvent-accessible surface area (backbone atoms only — not comparable to full-atom values): 4892 Å² total; per-residue (Å²): 134,88,79,77,62,59,67,58,51,56,51,51,53,53,49,53,54,50,53,53,51,53,51,49,50,41,45,72,76,38,46,68,63,43,48,55,50,62,76,51,35,74,93,76,39,56,71,68,56,49,51,50,53,42,77,65,39,92,43,70,69,57,27,51,49,48,51,50,46,54,52,50,47,46,52,50,17,67,77,68,75,46,89,116

Mean predicted aligned error: 6.26 Å

Radius of gyration: 15.94 Å; Cα contacts (8 Å, |Δi|>4): 41; chains: 1; bounding box: 34×43×33 Å

Secondary structure (DSSP, 8-state):
----SHHHHHHHHHHHHHHHHHHHHHHHH-HHHHHHHHHH-TTT--HHHHHHHHHT-SSHHHHHHHHHHHHHHHHHHHHHT---

Sequence (84 aa):
MSNSTKPILDSGMNLLATLQKQMLVVKEQY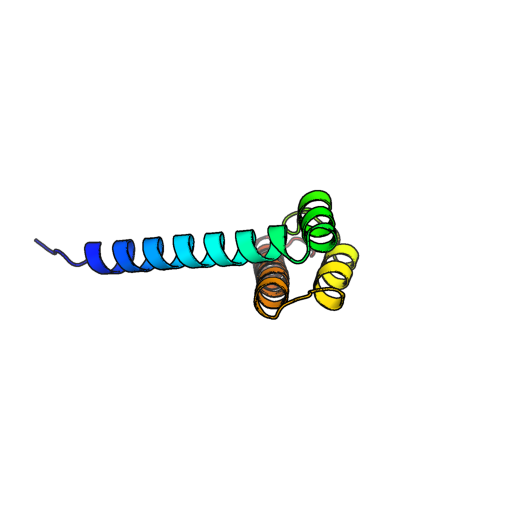PDWYAEYEDRDPMTAARADLDFLLESAPTEFVAGLVVGVMLFRQQMAILTGRHF